Protein AF-A0A2V6PN56-F1 (afdb_monomer_lite)

Radius of gyration: 33.03 Å; chains: 1; bounding box: 38×69×93 Å

Foldseek 3Di:
DDDDDDDDPVVVVVVVVVVVVVPPPPDPDPPPDPDPPPDPDQQADWDDDDPDTDTPVRLVPDAADQQWADDPNFIAGLPVRHTWAWDDADPVFWTWTADPVVRDIDIDGNSNVVRHHYDHDDD

Secondary structure (DSSP, 8-state):
--PPPPPPHHHHHHHHHHHHHHTT-----------------GGG-EEEETTEEEEHHHHTTSPP-TTEEEETTEEEETTT--B-EEEEEETTTEEEEEETTTTEEEEEETTTGGGSPBSS---

pLDDT: mean 75.19, std 17.88, range [39.88, 97.12]

Sequence (123 aa):
MLTFRGDSADEQMSHLEERMRVETRIEPGPITLPRRRGRPPRAAMVFRDGDTLVTTAERAKIPPVATVFRRNDALHHTRCTRRIDFVGMRGGIEFDFYCIECREHVTLTQGALPRIPEGQPTD

Structure (mmCIF, N/CA/C/O backbone):
data_AF-A0A2V6PN56-F1
#
_entry.id   AF-A0A2V6PN56-F1
#
loop_
_atom_site.group_PDB
_atom_site.id
_atom_site.type_symbol
_atom_site.label_atom_id
_atom_site.label_alt_id
_atom_site.label_comp_id
_atom_site.label_asym_id
_atom_site.label_entity_id
_atom_site.label_seq_id
_atom_site.pdbx_PDB_ins_code
_atom_site.Cartn_x
_atom_site.Cartn_y
_atom_site.Cartn_z
_atom_site.occupancy
_atom_site.B_iso_or_equiv
_atom_site.auth_seq_id
_atom_site.auth_comp_id
_atom_site.auth_asym_id
_atom_site.auth_atom_id
_atom_site.pdbx_PDB_model_num
ATOM 1 N N . MET A 1 1 ? 3.734 51.726 -77.695 1.00 43.66 1 MET A N 1
ATOM 2 C CA . MET A 1 1 ? 4.262 52.166 -76.387 1.00 43.66 1 MET A CA 1
ATOM 3 C C . MET A 1 1 ? 3.104 52.795 -75.628 1.00 43.66 1 MET A C 1
ATOM 5 O O . MET A 1 1 ? 2.704 53.893 -75.980 1.00 43.66 1 MET A O 1
ATOM 9 N N . LEU A 1 2 ? 2.488 52.065 -74.695 1.00 42.19 2 LEU A N 1
ATOM 10 C CA . LEU A 1 2 ? 1.437 52.583 -73.813 1.00 42.19 2 LEU A CA 1
ATOM 11 C C . LEU A 1 2 ? 1.747 52.100 -72.395 1.00 42.19 2 LEU A C 1
ATOM 13 O O . LEU A 1 2 ? 1.977 50.914 -72.171 1.00 42.19 2 LEU A O 1
ATOM 17 N N . THR A 1 3 ? 1.873 53.065 -71.494 1.00 39.88 3 THR A N 1
ATOM 18 C CA . THR A 1 3 ? 2.351 52.952 -70.119 1.00 39.88 3 THR A CA 1
ATOM 19 C C . THR A 1 3 ? 1.231 52.494 -69.183 1.00 39.88 3 THR A C 1
ATOM 21 O O . THR A 1 3 ? 0.124 53.025 -69.219 1.00 39.88 3 THR A O 1
ATOM 24 N N . PHE A 1 4 ? 1.533 51.519 -68.322 1.00 40.31 4 PHE A N 1
ATOM 25 C CA . PHE A 1 4 ? 0.699 51.137 -67.182 1.00 40.31 4 PHE A CA 1
ATOM 26 C C . PHE A 1 4 ? 0.752 52.254 -66.127 1.00 40.31 4 PHE A C 1
ATOM 28 O O . PHE A 1 4 ? 1.835 52.626 -65.673 1.00 40.31 4 PHE A O 1
ATOM 35 N N . ARG A 1 5 ? -0.408 52.802 -65.746 1.00 49.97 5 ARG A N 1
ATOM 36 C CA . ARG A 1 5 ? -0.554 53.611 -64.527 1.00 49.97 5 ARG A CA 1
ATOM 37 C C . ARG A 1 5 ? -0.665 52.645 -63.348 1.00 49.97 5 ARG A C 1
ATOM 39 O O . ARG A 1 5 ? -1.508 51.759 -63.378 1.00 49.97 5 ARG A O 1
ATOM 46 N N . GLY A 1 6 ? 0.240 52.782 -62.382 1.00 48.28 6 GLY A N 1
ATOM 47 C CA . GLY A 1 6 ? 0.250 51.989 -61.159 1.00 48.28 6 GLY A CA 1
ATOM 48 C C . GLY A 1 6 ? -0.799 52.489 -60.173 1.00 48.28 6 GLY A C 1
ATOM 49 O O . GLY A 1 6 ? -0.845 53.684 -59.886 1.00 48.28 6 GLY A O 1
ATOM 50 N N . ASP A 1 7 ? -1.606 51.564 -59.662 1.00 49.12 7 ASP A N 1
ATOM 51 C CA . ASP A 1 7 ? -2.478 51.793 -58.515 1.00 49.12 7 ASP A CA 1
ATOM 52 C C . ASP A 1 7 ? -1.619 51.852 -57.243 1.00 49.12 7 ASP A C 1
ATOM 54 O O . ASP A 1 7 ? -0.838 50.940 -56.952 1.00 49.12 7 ASP A O 1
ATOM 58 N N . SER A 1 8 ? -1.715 52.974 -56.528 1.00 56.78 8 SER A N 1
ATOM 59 C CA . SER A 1 8 ? -0.931 53.275 -55.328 1.00 56.78 8 SER A CA 1
ATOM 60 C C . SER A 1 8 ? -1.348 52.384 -54.154 1.00 56.78 8 SER A C 1
ATOM 62 O O . SER A 1 8 ? -2.535 52.187 -53.893 1.00 56.78 8 SER A O 1
ATOM 64 N N . ALA A 1 9 ? -0.360 51.898 -53.400 1.00 54.38 9 ALA A N 1
ATOM 65 C CA . ALA A 1 9 ? -0.537 51.109 -52.180 1.00 54.38 9 ALA A CA 1
ATOM 66 C C . ALA A 1 9 ? -1.382 51.819 -51.099 1.00 54.38 9 ALA A C 1
ATOM 68 O O . ALA A 1 9 ? -1.954 51.154 -50.235 1.00 54.38 9 ALA A O 1
ATOM 69 N N . ASP A 1 10 ? -1.505 53.147 -51.173 1.00 54.38 10 ASP A N 1
ATOM 70 C CA . ASP A 1 10 ? -2.280 53.952 -50.223 1.00 54.38 10 ASP A CA 1
ATOM 71 C C . ASP A 1 10 ? -3.788 53.666 -50.294 1.00 54.38 10 ASP A C 1
ATOM 73 O O . ASP A 1 10 ? -4.481 53.663 -49.274 1.00 54.38 10 ASP A O 1
ATOM 77 N N . GLU A 1 11 ? -4.306 53.353 -51.484 1.00 54.50 11 GLU A N 1
ATOM 78 C CA . GLU A 1 11 ? -5.740 53.116 -51.683 1.00 54.50 11 GLU A CA 1
ATOM 79 C C . GLU A 1 11 ? -6.167 51.766 -51.082 1.00 54.50 11 GLU A C 1
ATOM 81 O O . GLU A 1 11 ? -7.234 51.649 -50.476 1.00 54.50 11 GLU A O 1
ATOM 86 N N . GLN A 1 12 ? -5.275 50.769 -51.128 1.00 56.53 12 GLN A N 1
ATOM 87 C CA . GLN A 1 12 ? -5.509 49.439 -50.553 1.00 56.53 12 GLN A CA 1
ATOM 88 C C . GLN A 1 12 ? -5.496 49.446 -49.016 1.00 56.53 12 GLN A C 1
ATOM 90 O O . GLN A 1 12 ? -6.240 48.685 -48.393 1.00 56.53 12 GLN A O 1
ATOM 95 N N . MET A 1 13 ? -4.698 50.320 -48.395 1.00 54.62 13 MET A N 1
ATOM 96 C CA . MET A 1 13 ? -4.610 50.428 -46.933 1.00 54.62 13 MET A CA 1
ATOM 97 C C . MET A 1 13 ? -5.870 51.053 -46.321 1.00 54.62 13 MET A C 1
ATOM 99 O O . MET A 1 13 ? -6.357 50.562 -45.302 1.00 54.62 13 MET A O 1
ATOM 103 N N . SER A 1 14 ? -6.459 52.055 -46.982 1.00 59.25 14 SER A N 1
ATOM 104 C CA . SER A 1 14 ? -7.690 52.707 -46.505 1.00 59.25 14 SER A CA 1
ATOM 105 C C . SER A 1 14 ? -8.890 51.746 -46.452 1.00 59.25 14 SER A C 1
ATOM 107 O O . SER A 1 14 ? -9.618 51.691 -45.459 1.00 59.25 14 SER A O 1
ATOM 109 N N . HIS A 1 15 ? -9.032 50.892 -47.471 1.00 57.25 15 HIS A N 1
ATOM 110 C CA . HIS A 1 15 ? -10.088 49.882 -47.540 1.00 57.25 15 HIS A CA 1
ATOM 111 C C . HIS A 1 15 ? -9.914 48.757 -46.504 1.00 57.25 15 HIS A C 1
ATOM 113 O O . HIS A 1 15 ? -10.899 48.149 -46.076 1.00 57.25 15 HIS A O 1
ATOM 119 N N . LEU A 1 16 ? -8.676 48.461 -46.090 1.00 57.03 16 LEU A N 1
ATOM 120 C CA . LEU A 1 16 ? -8.387 47.478 -45.043 1.00 57.03 16 LEU A CA 1
ATOM 121 C C . LEU A 1 16 ? -8.720 48.033 -43.648 1.00 57.03 16 LEU A C 1
ATOM 123 O O . LEU A 1 16 ? -9.339 47.338 -42.839 1.00 57.03 16 LEU A O 1
ATOM 127 N N . GLU A 1 17 ? -8.365 49.292 -43.381 1.00 57.94 17 GLU A N 1
ATOM 128 C CA . GLU A 1 17 ? -8.671 49.956 -42.109 1.00 57.94 17 GLU A CA 1
ATOM 129 C C . GLU A 1 17 ? -10.180 50.131 -41.893 1.00 57.94 17 GLU A C 1
ATOM 131 O O . GLU A 1 17 ? -10.672 49.955 -40.773 1.00 57.94 17 GLU A O 1
ATOM 136 N N . GLU A 1 18 ? -10.937 50.409 -42.957 1.00 56.16 18 GLU A N 1
ATOM 137 C CA . GLU A 1 18 ? -12.394 50.527 -42.878 1.00 56.16 18 GLU A CA 1
ATOM 138 C C . GLU A 1 18 ? -13.071 49.177 -42.582 1.00 56.16 18 GLU A C 1
ATOM 140 O O . GLU A 1 18 ? -13.979 49.111 -41.749 1.00 56.16 18 GLU A O 1
ATOM 145 N N . ARG A 1 19 ? -12.561 48.068 -43.140 1.00 55.84 19 ARG A N 1
ATOM 146 C CA . ARG A 1 19 ? -13.034 46.710 -42.800 1.00 55.84 19 ARG A CA 1
ATOM 147 C C . ARG A 1 19 ? -12.752 46.344 -41.342 1.00 55.84 19 ARG A C 1
ATOM 149 O O . ARG A 1 19 ? -13.621 45.771 -40.689 1.00 55.84 19 ARG A O 1
ATOM 156 N N . MET A 1 20 ? -11.596 46.731 -40.801 1.00 53.16 20 MET A N 1
ATOM 157 C CA . MET A 1 20 ? -11.253 46.467 -39.396 1.00 53.16 20 MET A CA 1
ATOM 158 C C . MET A 1 20 ? -12.107 47.259 -38.393 1.00 53.16 20 MET A C 1
ATOM 160 O O . MET A 1 20 ? -12.336 46.788 -37.277 1.00 53.16 20 MET A O 1
ATOM 164 N N . ARG A 1 21 ? -12.605 48.450 -38.755 1.00 55.22 21 ARG A N 1
ATOM 165 C CA . ARG A 1 21 ? -13.461 49.249 -37.854 1.00 55.22 21 ARG A CA 1
ATOM 166 C C . ARG A 1 21 ? -14.903 48.745 -37.776 1.00 55.22 21 ARG A C 1
ATOM 168 O O . ARG A 1 21 ? -15.543 48.944 -36.745 1.00 55.22 21 ARG A O 1
ATOM 175 N N . VAL A 1 22 ? -15.415 48.087 -38.816 1.00 52.75 22 VAL A N 1
ATOM 176 C CA . VAL A 1 22 ? -16.807 47.598 -38.850 1.00 52.75 22 VAL A CA 1
ATOM 177 C C . VAL A 1 22 ? -17.000 46.320 -38.018 1.00 52.75 22 VAL A C 1
ATOM 179 O O . VAL A 1 22 ? -18.072 46.123 -37.450 1.00 52.75 22 VAL A O 1
ATOM 182 N N . GLU A 1 23 ? -15.967 45.491 -37.842 1.00 50.22 23 GLU A N 1
ATOM 183 C CA . GLU A 1 23 ? -16.075 44.195 -37.142 1.00 50.22 23 GLU A CA 1
ATOM 184 C C . GLU A 1 23 ? -16.046 44.266 -35.600 1.00 50.22 23 GLU A C 1
ATOM 186 O O . GLU A 1 23 ? -16.195 43.240 -34.938 1.00 50.22 23 GLU A O 1
ATOM 191 N N . THR A 1 24 ? -15.895 45.446 -34.986 1.00 52.09 24 THR A N 1
ATOM 192 C CA . THR A 1 24 ? -15.684 45.555 -33.522 1.00 52.09 24 THR A CA 1
ATOM 193 C C . THR A 1 24 ? -16.875 46.047 -32.702 1.00 52.09 24 THR A C 1
ATOM 195 O O . THR A 1 24 ? -16.750 46.227 -31.491 1.00 52.09 24 THR A O 1
ATOM 198 N N . ARG A 1 25 ? -18.072 46.178 -33.282 1.00 52.09 25 ARG A N 1
ATOM 199 C CA . ARG A 1 25 ? -19.299 46.394 -32.491 1.00 52.09 25 ARG A CA 1
ATOM 200 C C . ARG A 1 25 ? -20.016 45.079 -32.198 1.00 52.09 25 ARG A C 1
ATOM 202 O O . ARG A 1 25 ? -21.124 44.843 -32.665 1.00 52.09 25 ARG A O 1
ATOM 209 N N . ILE A 1 26 ? -19.380 44.227 -31.398 1.00 56.94 26 ILE A N 1
ATOM 210 C CA . ILE A 1 26 ? -20.094 43.160 -30.691 1.00 56.94 26 ILE A CA 1
ATOM 211 C C . ILE A 1 26 ? -20.681 43.803 -29.432 1.00 56.94 26 ILE A C 1
ATOM 213 O O . ILE A 1 26 ? -19.985 43.991 -28.436 1.00 56.94 26 ILE A O 1
ATOM 217 N N . GLU A 1 27 ? -21.955 44.186 -29.493 1.00 57.44 27 GLU A N 1
ATOM 218 C CA . GLU A 1 27 ? -22.736 44.530 -28.300 1.00 57.44 27 GLU A CA 1
ATOM 219 C C . GLU A 1 27 ? -22.670 43.336 -27.324 1.00 57.44 27 GLU A C 1
ATOM 221 O O . GLU A 1 27 ? -22.985 42.209 -27.730 1.00 57.44 27 GLU A O 1
ATOM 226 N N . PRO A 1 28 ? -22.248 43.515 -26.057 1.00 50.97 28 PRO A N 1
ATOM 227 C CA . PRO A 1 28 ? -22.229 42.425 -25.097 1.00 50.97 28 PRO A CA 1
ATOM 228 C C . PRO A 1 28 ? -23.674 42.055 -24.755 1.00 50.97 28 PRO A C 1
ATOM 230 O O . PRO A 1 28 ? -24.298 42.638 -23.869 1.00 50.97 28 PRO A O 1
ATOM 233 N N . GLY A 1 29 ? -24.219 41.063 -25.461 1.00 56.03 29 GLY A N 1
ATOM 234 C CA . GLY A 1 29 ? -25.436 40.386 -25.031 1.00 56.03 29 GLY A CA 1
ATOM 235 C C . GLY A 1 29 ? -25.263 39.888 -23.589 1.00 56.03 29 GLY A C 1
ATOM 236 O O . GLY A 1 29 ? -24.138 39.579 -23.181 1.00 56.03 29 GLY A O 1
ATOM 237 N N . PRO A 1 30 ? -26.338 39.824 -22.783 1.00 54.22 30 PRO A N 1
ATOM 238 C CA . PRO A 1 30 ? -26.226 39.428 -21.389 1.00 54.22 30 PRO A CA 1
ATOM 239 C C . PRO A 1 30 ? -25.566 38.053 -21.308 1.00 54.22 30 PRO A C 1
ATOM 241 O O . PRO A 1 30 ? -26.113 37.049 -21.769 1.00 54.22 30 PRO A O 1
ATOM 244 N N . ILE A 1 31 ? -24.370 38.020 -20.720 1.00 53.09 31 ILE A N 1
ATOM 245 C CA . ILE A 1 31 ? -23.660 36.786 -20.410 1.00 53.09 31 ILE A CA 1
ATOM 246 C C . ILE A 1 31 ? -24.547 36.033 -19.422 1.00 53.09 31 ILE A C 1
ATOM 248 O O . ILE A 1 31 ? -24.573 36.327 -18.225 1.00 53.09 31 ILE A O 1
ATOM 252 N N . THR A 1 32 ? -25.296 35.049 -19.912 1.00 53.12 32 THR A N 1
ATOM 253 C CA . THR A 1 32 ? -25.911 34.048 -19.048 1.00 53.12 32 THR A CA 1
ATOM 254 C C . THR A 1 32 ? -24.787 33.153 -18.549 1.00 53.12 32 THR A C 1
ATOM 256 O O . THR A 1 32 ? -24.454 32.128 -19.135 1.00 53.12 32 THR A O 1
ATOM 259 N N . LEU A 1 33 ? -24.146 33.574 -17.455 1.00 57.44 33 LEU A N 1
ATOM 260 C CA . LEU A 1 33 ? -23.257 32.698 -16.703 1.00 57.44 33 LEU A CA 1
ATOM 261 C C . LEU A 1 33 ? -24.065 31.435 -16.372 1.00 57.44 33 LEU A C 1
ATOM 263 O O . LEU A 1 33 ? -25.145 31.567 -15.781 1.00 57.44 33 LEU A O 1
ATOM 267 N N . PRO A 1 34 ? -23.598 30.218 -16.720 1.00 54.62 34 PRO A N 1
ATOM 268 C CA . PRO A 1 34 ? -24.250 29.022 -16.221 1.00 54.62 34 PRO A CA 1
ATOM 269 C C . PRO A 1 34 ? -24.296 29.160 -14.702 1.00 54.62 34 PRO A C 1
ATOM 271 O O . PRO A 1 34 ? -23.266 29.421 -14.071 1.00 54.62 34 PRO A O 1
ATOM 274 N N . ARG A 1 35 ? -25.503 29.063 -14.122 1.00 57.38 35 ARG A N 1
ATOM 275 C CA . ARG A 1 35 ? -25.707 29.058 -12.668 1.00 57.38 35 ARG A CA 1
ATOM 276 C C . ARG A 1 35 ? -24.613 28.181 -12.080 1.00 57.38 35 ARG A C 1
ATOM 278 O O . ARG A 1 35 ? -24.540 27.006 -12.445 1.00 57.38 35 ARG A O 1
ATOM 285 N N . ARG A 1 36 ? -23.741 28.770 -11.246 1.00 57.94 36 ARG A N 1
ATOM 286 C CA . ARG A 1 36 ? -22.657 28.049 -10.571 1.00 57.94 36 ARG A CA 1
ATOM 287 C C . ARG A 1 36 ? -23.265 26.756 -10.054 1.00 57.94 36 ARG A C 1
ATOM 289 O O . ARG A 1 36 ? -24.132 26.813 -9.183 1.00 57.94 36 ARG A O 1
ATOM 296 N N . ARG A 1 37 ? -22.874 25.613 -10.631 1.00 59.62 37 ARG A N 1
ATOM 297 C CA . ARG A 1 37 ? -23.205 24.314 -10.050 1.00 59.62 37 ARG A CA 1
ATOM 298 C C . ARG A 1 37 ? -22.664 24.413 -8.636 1.00 59.62 37 ARG A C 1
ATOM 300 O O . ARG A 1 37 ? -21.454 24.558 -8.458 1.00 59.62 37 ARG A O 1
ATOM 307 N N . GLY A 1 38 ? -23.569 24.506 -7.662 1.00 61.44 38 GLY A N 1
ATOM 308 C CA . GLY A 1 38 ? -23.192 24.572 -6.261 1.00 61.44 38 GLY A CA 1
ATOM 309 C C . GLY A 1 38 ? -22.190 23.458 -6.003 1.00 61.44 38 GLY A C 1
ATOM 310 O O . GLY A 1 38 ? -22.287 22.392 -6.616 1.00 61.44 38 GLY A O 1
ATOM 311 N N . ARG A 1 39 ? -21.191 23.727 -5.159 1.00 60.34 39 ARG A N 1
ATOM 312 C CA .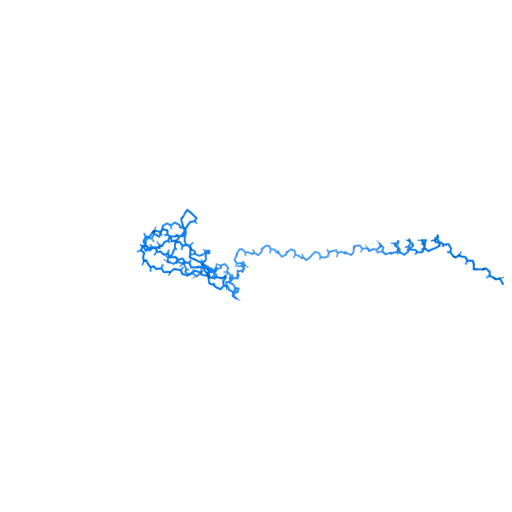 ARG A 1 39 ? -20.235 22.705 -4.735 1.00 60.34 39 ARG A CA 1
ATOM 313 C C . ARG A 1 39 ? -21.043 21.450 -4.387 1.00 60.34 39 ARG A C 1
ATOM 315 O O . ARG A 1 39 ? -21.904 21.555 -3.509 1.00 60.34 39 ARG A O 1
ATOM 322 N N . PRO A 1 40 ? -20.840 20.316 -5.081 1.00 57.88 40 PRO A N 1
ATOM 323 C CA . PRO A 1 40 ? -21.599 19.122 -4.766 1.00 57.88 40 PRO A CA 1
ATOM 324 C C . PRO A 1 40 ? -21.394 18.809 -3.279 1.00 57.88 40 PRO A C 1
ATOM 326 O O . PRO A 1 40 ? -20.288 19.025 -2.760 1.00 57.88 40 PRO A O 1
ATOM 329 N N . PRO A 1 41 ? -22.438 18.357 -2.561 1.00 61.28 41 PRO A N 1
ATOM 330 C CA . PRO A 1 41 ? -22.262 17.906 -1.188 1.00 61.28 41 PRO A CA 1
ATOM 331 C C . PRO A 1 41 ? -21.136 16.864 -1.163 1.00 61.28 41 PRO A C 1
ATOM 333 O O . PRO A 1 41 ? -20.985 16.102 -2.116 1.00 61.28 41 PRO A O 1
ATOM 336 N N . ARG A 1 42 ? -20.327 16.812 -0.094 1.00 56.59 42 ARG A N 1
ATOM 337 C CA . ARG A 1 42 ? -19.177 15.880 0.023 1.00 56.59 42 ARG A CA 1
ATOM 338 C C . ARG A 1 42 ? -19.526 14.414 -0.316 1.00 56.59 42 ARG A C 1
ATOM 340 O O . ARG A 1 42 ? -18.653 13.666 -0.746 1.00 56.59 42 ARG A O 1
ATOM 347 N N . ALA A 1 43 ? -20.792 14.030 -0.151 1.00 55.94 43 ALA A N 1
ATOM 348 C CA . ALA A 1 43 ? -21.342 12.715 -0.478 1.00 55.94 43 ALA A CA 1
ATOM 349 C C . ALA A 1 43 ? -21.480 12.416 -1.988 1.00 55.94 43 ALA A C 1
ATOM 351 O O . ALA A 1 43 ? -21.634 11.260 -2.358 1.00 55.94 43 ALA A O 1
ATOM 352 N N . ALA A 1 44 ? -21.420 13.426 -2.859 1.00 59.97 44 ALA A N 1
ATOM 353 C CA . ALA A 1 44 ? -21.562 13.283 -4.310 1.00 59.97 44 ALA A CA 1
ATOM 354 C C . ALA A 1 44 ? -20.213 13.298 -5.057 1.00 59.97 44 ALA A C 1
ATOM 356 O O . ALA A 1 44 ? -20.190 13.408 -6.282 1.00 59.97 44 ALA A O 1
ATOM 357 N N . MET A 1 45 ? -19.080 13.216 -4.346 1.00 68.81 45 MET A N 1
ATOM 358 C CA . MET A 1 45 ? -17.790 13.024 -5.010 1.00 68.81 45 MET A CA 1
ATOM 359 C C . MET A 1 45 ? -17.712 11.597 -5.552 1.00 68.81 45 MET A C 1
ATOM 361 O O . MET A 1 45 ? -17.788 10.630 -4.794 1.00 68.81 45 MET A O 1
ATOM 365 N N . VAL A 1 46 ? -17.577 11.497 -6.872 1.00 75.50 46 VAL A N 1
ATOM 366 C CA . VAL A 1 46 ? -17.399 10.246 -7.611 1.00 75.50 46 VAL A CA 1
ATOM 367 C C . VAL A 1 46 ? -15.917 10.069 -7.925 1.00 75.50 46 VAL A C 1
ATOM 369 O O . VAL A 1 46 ? -15.275 10.982 -8.444 1.00 75.50 46 VAL A O 1
ATOM 372 N N . PHE A 1 47 ? -15.381 8.900 -7.601 1.00 72.69 47 PHE A N 1
ATOM 373 C CA . PHE A 1 47 ? -14.014 8.479 -7.885 1.00 72.69 47 PHE A CA 1
ATOM 374 C C . PHE A 1 47 ? -14.038 7.407 -8.966 1.00 72.69 47 PHE A C 1
ATOM 376 O O . PHE A 1 47 ? -14.997 6.645 -9.071 1.00 72.69 47 PHE A O 1
ATOM 383 N N . ARG A 1 48 ? -12.965 7.331 -9.751 1.00 75.00 48 ARG A N 1
ATOM 384 C CA . ARG A 1 48 ? -12.713 6.168 -10.601 1.00 75.00 48 ARG A CA 1
ATOM 385 C C . ARG A 1 48 ? -12.014 5.094 -9.780 1.00 75.00 48 ARG A C 1
ATOM 387 O O . ARG A 1 48 ? -10.987 5.379 -9.165 1.00 75.00 48 ARG A O 1
ATOM 394 N N . ASP A 1 49 ? -12.567 3.890 -9.796 1.00 67.75 49 ASP A N 1
ATOM 395 C CA . ASP A 1 49 ? -11.914 2.671 -9.326 1.00 67.75 49 ASP A CA 1
ATOM 396 C C . ASP A 1 49 ? -11.886 1.683 -10.498 1.00 67.75 49 ASP A C 1
ATOM 398 O O . ASP A 1 49 ? -12.903 1.083 -10.855 1.00 67.75 49 ASP A O 1
ATOM 402 N N . GLY A 1 50 ? -10.748 1.633 -11.197 1.00 72.62 50 GLY A N 1
ATOM 403 C CA . GLY A 1 50 ? -10.662 1.006 -12.518 1.00 72.62 50 GLY A CA 1
ATOM 404 C C . GLY A 1 50 ? -11.643 1.644 -13.510 1.00 72.62 50 GLY A C 1
ATOM 405 O O . GLY A 1 50 ? -11.630 2.863 -13.704 1.00 72.62 50 GLY A O 1
ATOM 406 N N . ASP A 1 51 ? -12.519 0.819 -14.089 1.00 71.94 51 ASP A N 1
ATOM 407 C CA . ASP A 1 51 ? -13.525 1.233 -15.078 1.00 71.94 51 ASP A CA 1
ATOM 408 C C . ASP A 1 51 ? -14.848 1.714 -14.457 1.00 71.94 51 ASP A C 1
ATOM 410 O O . ASP A 1 51 ? -15.746 2.169 -15.167 1.00 71.94 51 ASP A O 1
ATOM 414 N N . THR A 1 52 ? -14.991 1.637 -13.130 1.00 74.62 52 THR A N 1
ATOM 415 C CA . THR A 1 52 ? -16.247 1.964 -12.442 1.00 74.62 52 THR A CA 1
ATOM 416 C C . THR A 1 52 ? -16.170 3.328 -11.759 1.00 74.62 52 THR A C 1
ATOM 418 O O . THR A 1 52 ? -15.156 3.697 -11.163 1.00 74.62 52 THR A O 1
ATOM 421 N N . LEU A 1 53 ? -17.265 4.090 -11.826 1.00 77.62 53 LEU A N 1
ATOM 422 C CA . LEU A 1 53 ? -17.452 5.294 -11.020 1.00 77.62 53 LEU A CA 1
ATOM 423 C C . LEU A 1 53 ? -18.106 4.913 -9.693 1.00 77.62 53 LEU A C 1
ATOM 425 O O . LEU A 1 53 ? -19.223 4.407 -9.681 1.00 77.62 53 LEU A O 1
ATOM 429 N N . VAL A 1 54 ? -17.419 5.185 -8.588 1.00 78.81 54 VAL A N 1
ATOM 430 C CA . VAL A 1 54 ? -17.886 4.900 -7.226 1.00 78.81 54 VAL A CA 1
ATOM 431 C C . VAL A 1 54 ? -17.974 6.178 -6.408 1.00 78.81 54 VAL A C 1
ATOM 433 O O . VAL A 1 54 ? -17.106 7.050 -6.471 1.00 78.81 54 VAL A O 1
ATOM 436 N N . THR A 1 55 ? -19.022 6.308 -5.610 1.00 83.19 55 THR A N 1
ATOM 437 C CA . THR A 1 55 ? -19.187 7.422 -4.672 1.00 83.19 55 THR A CA 1
ATOM 438 C C . THR A 1 55 ? -18.240 7.293 -3.475 1.00 83.19 55 THR A C 1
ATOM 440 O O . THR A 1 55 ? -17.760 6.206 -3.142 1.00 83.19 55 THR A O 1
ATOM 443 N N . THR A 1 56 ? -18.006 8.397 -2.757 1.00 74.94 56 THR A N 1
ATOM 444 C CA . THR A 1 56 ? -17.319 8.393 -1.449 1.00 74.94 56 THR A CA 1
ATOM 445 C C . THR A 1 56 ? -17.910 7.351 -0.492 1.00 74.94 56 THR A C 1
ATOM 447 O O . THR A 1 56 ? -17.165 6.662 0.202 1.00 74.94 56 THR A O 1
ATOM 450 N N . ALA A 1 57 ? -19.241 7.238 -0.454 1.00 78.75 57 ALA A N 1
ATOM 451 C CA . ALA A 1 57 ? -19.950 6.326 0.438 1.00 78.75 57 ALA A CA 1
ATOM 452 C C . ALA A 1 57 ? -19.759 4.853 0.050 1.00 78.75 57 ALA A C 1
ATOM 454 O O . ALA A 1 57 ? -19.611 4.006 0.925 1.00 78.75 57 ALA A O 1
ATOM 455 N N . GLU A 1 58 ? -19.738 4.536 -1.244 1.00 80.38 58 GLU A N 1
ATOM 456 C CA . GLU A 1 58 ? -19.463 3.177 -1.730 1.00 80.38 58 GLU A CA 1
ATOM 457 C C . GLU A 1 58 ? -18.010 2.786 -1.494 1.00 80.38 58 GLU A C 1
ATOM 459 O O . GLU A 1 58 ? -17.739 1.688 -1.014 1.00 80.38 58 GLU A O 1
ATOM 464 N N . ARG A 1 59 ? -17.077 3.714 -1.724 1.00 74.06 59 ARG A N 1
ATOM 465 C CA . ARG A 1 59 ? -15.651 3.491 -1.473 1.00 74.06 59 ARG A CA 1
ATOM 466 C C . ARG A 1 59 ? -15.356 3.191 -0.002 1.00 74.06 59 ARG A C 1
ATOM 468 O O . ARG A 1 59 ? -14.489 2.374 0.284 1.00 74.06 59 ARG A O 1
ATOM 475 N N . ALA A 1 60 ? -16.094 3.811 0.920 1.00 74.25 60 ALA A N 1
ATOM 476 C CA . ALA A 1 60 ? -15.977 3.555 2.355 1.00 74.25 60 ALA A CA 1
ATOM 477 C C . ALA A 1 60 ? -16.473 2.158 2.779 1.00 74.25 60 ALA A C 1
ATOM 479 O O . ALA A 1 60 ? -16.104 1.690 3.852 1.00 74.25 60 ALA A O 1
ATOM 480 N N . LYS A 1 61 ? -17.290 1.482 1.957 1.00 82.12 61 LYS A N 1
ATOM 481 C CA . LYS A 1 61 ? -17.738 0.100 2.214 1.00 82.12 61 LYS A CA 1
ATOM 482 C C . LYS A 1 61 ? -16.696 -0.942 1.810 1.00 82.12 61 LYS A C 1
ATOM 484 O O . LYS A 1 61 ? -16.830 -2.101 2.188 1.00 82.12 61 LYS A O 1
ATOM 489 N N . ILE A 1 62 ? -15.688 -0.556 1.024 1.00 77.75 62 ILE A N 1
ATOM 490 C CA . ILE A 1 62 ? -14.637 -1.470 0.583 1.00 77.75 62 ILE A CA 1
ATOM 491 C C . ILE A 1 62 ? -13.698 -1.730 1.770 1.00 77.75 62 ILE A C 1
ATOM 493 O O . ILE A 1 62 ? -13.157 -0.767 2.320 1.00 77.75 62 ILE A O 1
ATOM 497 N N . PRO A 1 63 ? -13.458 -2.998 2.151 1.00 77.38 63 PRO A N 1
ATOM 498 C CA . PRO A 1 63 ? -12.568 -3.320 3.259 1.00 77.38 63 PRO A CA 1
ATOM 499 C C . PRO A 1 63 ? -11.150 -2.743 3.080 1.00 77.38 63 PRO A C 1
ATOM 501 O O . PRO A 1 63 ? -10.665 -2.616 1.941 1.00 77.38 63 PRO A O 1
ATOM 504 N N . PRO A 1 64 ? -10.466 -2.407 4.192 1.00 81.25 64 PRO A N 1
ATOM 505 C CA . PRO A 1 64 ? -9.065 -2.006 4.158 1.00 81.25 64 PRO A CA 1
ATOM 506 C C . PRO A 1 64 ? -8.181 -3.155 3.663 1.00 81.25 64 PRO A C 1
ATOM 508 O O . PRO A 1 64 ? -8.539 -4.333 3.745 1.00 81.25 64 PRO A O 1
ATOM 511 N N . VAL A 1 65 ? -6.997 -2.814 3.154 1.00 82.19 65 VAL A N 1
ATOM 512 C CA . VAL A 1 65 ? -6.012 -3.821 2.743 1.00 82.19 65 VAL A CA 1
ATOM 513 C C . VAL A 1 65 ? -5.364 -4.414 3.994 1.00 82.19 65 VAL A C 1
ATOM 515 O O . VAL A 1 65 ? -4.535 -3.771 4.624 1.00 82.19 65 VAL A O 1
ATOM 518 N N . ALA A 1 66 ? -5.744 -5.638 4.358 1.00 83.19 66 ALA A N 1
ATOM 519 C CA . ALA A 1 66 ? -5.308 -6.280 5.602 1.00 83.19 66 ALA A CA 1
ATOM 520 C C . ALA A 1 66 ? -3.900 -6.906 5.547 1.00 83.19 66 ALA A C 1
ATOM 522 O O . ALA A 1 66 ? -3.400 -7.380 6.562 1.00 83.19 66 ALA A O 1
ATOM 523 N N . THR A 1 67 ? -3.250 -6.944 4.382 1.00 91.44 67 THR A N 1
ATOM 524 C CA . THR A 1 67 ? -1.917 -7.555 4.214 1.00 91.44 67 THR A CA 1
ATOM 525 C C . THR A 1 67 ? -0.771 -6.579 4.473 1.00 91.44 67 THR A C 1
ATOM 527 O O . THR A 1 67 ? 0.347 -6.998 4.771 1.00 91.44 67 THR A O 1
ATOM 530 N N . VAL A 1 68 ? -1.020 -5.269 4.379 1.00 94.88 68 VAL A N 1
ATOM 531 C CA . VAL A 1 68 ? 0.011 -4.236 4.536 1.00 94.88 68 VAL A CA 1
ATOM 532 C C . VAL A 1 68 ? -0.512 -3.013 5.270 1.00 94.88 68 VAL A C 1
ATOM 534 O O . VAL A 1 68 ? -1.696 -2.702 5.214 1.00 94.88 68 VAL A O 1
ATOM 537 N N . PHE A 1 69 ? 0.391 -2.277 5.908 1.00 95.12 69 PHE A N 1
ATOM 538 C CA . PHE A 1 69 ? 0.114 -0.977 6.513 1.00 95.12 69 PHE A CA 1
ATOM 539 C C . PHE A 1 69 ? 1.235 0.016 6.202 1.00 95.12 69 PHE A C 1
ATOM 541 O O . PHE A 1 69 ? 2.354 -0.374 5.860 1.00 95.12 69 PHE A O 1
ATOM 548 N N . ARG A 1 70 ? 0.947 1.313 6.319 1.00 93.88 70 ARG A N 1
ATOM 549 C CA . ARG A 1 70 ? 1.907 2.394 6.079 1.00 93.88 70 ARG A CA 1
ATOM 550 C C . ARG A 1 70 ? 2.432 2.959 7.396 1.00 93.88 70 ARG A C 1
ATOM 552 O O . ARG A 1 70 ? 1.663 3.317 8.287 1.00 93.88 70 ARG A O 1
ATOM 559 N N . AR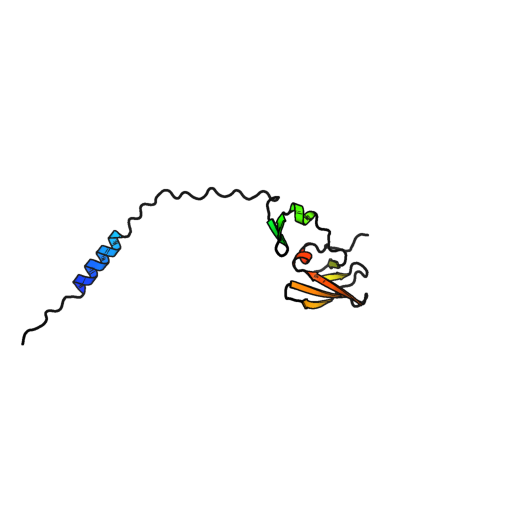G A 1 71 ? 3.756 3.080 7.503 1.00 93.25 71 ARG A N 1
ATOM 560 C CA . ARG A 1 71 ? 4.461 3.727 8.621 1.00 93.25 71 ARG A CA 1
ATOM 561 C C . ARG A 1 71 ? 5.720 4.403 8.082 1.00 93.25 71 ARG A C 1
ATOM 563 O O . ARG A 1 71 ? 6.474 3.763 7.358 1.00 93.25 71 ARG A O 1
ATOM 570 N N . ASN A 1 72 ? 5.963 5.662 8.452 1.00 91.12 72 ASN A N 1
ATOM 571 C CA . ASN A 1 72 ? 7.154 6.427 8.046 1.00 91.12 72 ASN A CA 1
ATOM 572 C C . ASN A 1 72 ? 7.410 6.383 6.522 1.00 91.12 72 ASN A C 1
ATOM 574 O O . ASN A 1 72 ? 8.509 6.043 6.093 1.00 91.12 72 ASN A O 1
ATOM 578 N N . ASP A 1 73 ? 6.369 6.620 5.717 1.00 88.56 73 ASP A N 1
ATOM 579 C CA . ASP A 1 73 ? 6.406 6.579 4.242 1.00 88.56 73 ASP A CA 1
ATOM 580 C C . ASP A 1 73 ? 6.810 5.236 3.605 1.00 88.56 73 ASP A C 1
ATOM 582 O O . ASP A 1 73 ? 7.009 5.149 2.395 1.00 88.56 73 ASP A O 1
ATOM 586 N N . ALA A 1 74 ? 6.862 4.159 4.390 1.00 92.31 74 ALA A N 1
ATOM 587 C CA . ALA A 1 74 ? 7.143 2.814 3.909 1.00 92.31 74 ALA A CA 1
ATOM 588 C C . ALA A 1 74 ? 5.979 1.857 4.188 1.00 92.31 74 ALA A C 1
ATOM 590 O O . ALA A 1 74 ? 5.260 1.971 5.191 1.00 92.31 74 ALA A O 1
ATOM 591 N N . LEU A 1 75 ? 5.815 0.873 3.304 1.00 94.94 75 LEU A N 1
ATOM 592 C CA . LEU A 1 75 ? 4.897 -0.234 3.532 1.00 94.94 75 LEU A CA 1
ATOM 593 C C . LEU A 1 75 ? 5.534 -1.269 4.451 1.00 94.94 75 LEU A C 1
ATOM 595 O O . LEU A 1 75 ? 6.728 -1.562 4.370 1.00 94.94 75 LEU A O 1
ATOM 599 N N . HIS A 1 76 ? 4.710 -1.815 5.327 1.00 96.06 76 HIS A N 1
ATOM 600 C CA . HIS A 1 76 ? 5.073 -2.845 6.278 1.00 96.06 76 HIS A CA 1
ATOM 601 C C . HIS A 1 76 ? 4.076 -3.989 6.169 1.00 96.06 76 HIS A C 1
ATOM 603 O O . HIS A 1 76 ? 2.889 -3.775 5.923 1.00 96.06 76 HIS A O 1
ATOM 609 N N . HIS A 1 77 ? 4.564 -5.206 6.353 1.00 95.50 77 HIS A N 1
ATOM 610 C CA . HIS A 1 77 ? 3.736 -6.398 6.312 1.00 95.50 77 HIS A CA 1
ATOM 611 C C . HIS A 1 77 ? 2.949 -6.539 7.615 1.00 95.50 77 HIS A C 1
ATOM 613 O O . HIS A 1 77 ? 3.539 -6.424 8.690 1.00 95.50 77 HIS A O 1
ATOM 619 N N . THR A 1 78 ? 1.647 -6.815 7.557 1.00 93.81 78 THR A N 1
ATOM 620 C CA . THR A 1 78 ? 0.827 -6.902 8.780 1.00 93.81 78 THR A CA 1
ATOM 621 C C . THR A 1 78 ? 1.231 -8.063 9.681 1.00 93.81 78 THR A C 1
ATOM 623 O O . THR A 1 78 ? 1.257 -7.890 10.894 1.00 93.81 78 THR A O 1
ATOM 626 N N . ARG A 1 79 ? 1.649 -9.203 9.113 1.00 92.69 79 ARG A N 1
ATOM 627 C CA . ARG A 1 79 ? 2.029 -10.393 9.895 1.00 92.69 79 ARG A CA 1
ATOM 628 C C . ARG A 1 79 ? 3.329 -10.228 10.684 1.00 92.69 79 ARG A C 1
ATOM 630 O O . ARG A 1 79 ? 3.388 -10.603 11.846 1.00 92.69 79 ARG A O 1
ATOM 637 N N . CYS A 1 80 ? 4.400 -9.747 10.049 1.00 94.56 80 CYS A N 1
ATOM 638 C CA . CYS A 1 80 ? 5.717 -9.647 10.698 1.00 94.56 80 CYS A CA 1
ATOM 639 C C . CYS A 1 80 ? 6.067 -8.226 11.141 1.00 94.56 80 CYS A C 1
ATOM 641 O O . CYS A 1 80 ? 7.088 -8.027 11.795 1.00 94.56 80 CYS A O 1
ATOM 643 N N . THR A 1 81 ? 5.245 -7.233 10.793 1.00 94.06 81 THR A N 1
ATOM 644 C CA . THR A 1 81 ? 5.430 -5.799 11.079 1.00 94.06 81 THR A CA 1
ATOM 645 C C . THR A 1 81 ? 6.705 -5.181 10.500 1.00 94.06 81 THR A C 1
ATOM 647 O O . THR A 1 81 ? 7.055 -4.044 10.819 1.00 94.06 81 THR A O 1
ATOM 650 N N . ARG A 1 82 ? 7.402 -5.910 9.624 1.00 95.25 82 ARG A N 1
ATOM 651 C CA . ARG A 1 82 ? 8.655 -5.489 8.993 1.00 95.25 82 ARG A CA 1
ATOM 652 C C . ARG A 1 82 ? 8.369 -4.771 7.684 1.00 95.25 82 ARG A C 1
ATOM 654 O O . ARG A 1 82 ? 7.357 -5.032 7.033 1.00 95.25 82 ARG A O 1
ATOM 661 N N . ARG A 1 83 ? 9.268 -3.858 7.317 1.00 95.69 83 ARG A N 1
ATOM 662 C CA . ARG A 1 83 ? 9.212 -3.143 6.041 1.00 95.69 83 ARG A CA 1
ATOM 663 C C . ARG A 1 83 ? 9.253 -4.143 4.883 1.00 95.69 83 ARG A C 1
ATOM 665 O O . ARG A 1 83 ? 9.996 -5.120 4.946 1.00 95.69 83 ARG A O 1
ATOM 672 N N . ILE A 1 84 ? 8.449 -3.886 3.857 1.00 96.56 84 ILE A N 1
ATOM 673 C CA . ILE A 1 84 ? 8.473 -4.634 2.597 1.00 96.56 84 ILE A CA 1
ATOM 674 C C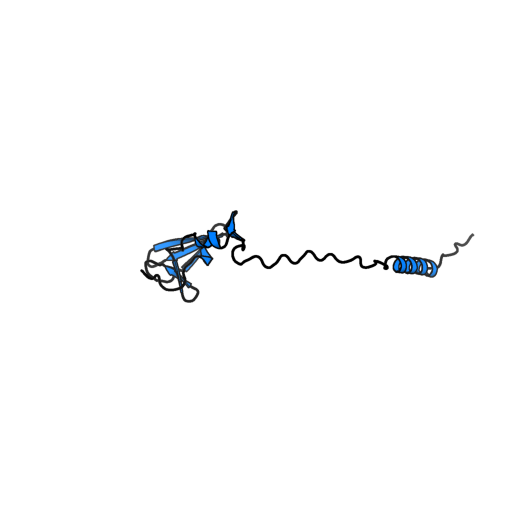 . ILE A 1 84 ? 9.104 -3.786 1.503 1.00 96.56 84 ILE A C 1
ATOM 676 O O . ILE A 1 84 ? 8.949 -2.559 1.486 1.00 96.56 84 ILE A O 1
ATOM 680 N N . ASP A 1 85 ? 9.798 -4.452 0.592 1.00 96.75 85 ASP A N 1
ATOM 681 C CA . ASP A 1 85 ? 10.548 -3.793 -0.466 1.00 96.75 85 ASP A CA 1
ATOM 682 C C . ASP A 1 85 ? 9.784 -3.840 -1.779 1.00 96.75 85 ASP A C 1
ATOM 684 O O . ASP A 1 85 ? 9.130 -4.828 -2.109 1.00 96.75 85 ASP A O 1
ATOM 688 N N . PHE A 1 86 ? 9.861 -2.745 -2.525 1.00 96.12 86 PHE A N 1
ATOM 689 C CA . PHE A 1 86 ? 9.279 -2.651 -3.852 1.00 96.12 86 PHE A CA 1
ATOM 690 C C . PHE A 1 86 ? 10.131 -3.440 -4.851 1.00 96.12 86 PHE A C 1
ATOM 692 O O . PHE A 1 86 ? 11.334 -3.207 -4.959 1.00 96.12 86 PHE A O 1
ATOM 699 N N . VAL A 1 87 ? 9.501 -4.357 -5.581 1.00 96.31 87 VAL A N 1
ATOM 700 C CA . VAL A 1 87 ? 10.168 -5.230 -6.559 1.00 96.31 87 VAL A CA 1
ATOM 701 C C . VAL A 1 87 ? 9.987 -4.706 -7.978 1.00 96.31 87 VAL A C 1
ATOM 703 O O . VAL A 1 87 ? 10.903 -4.787 -8.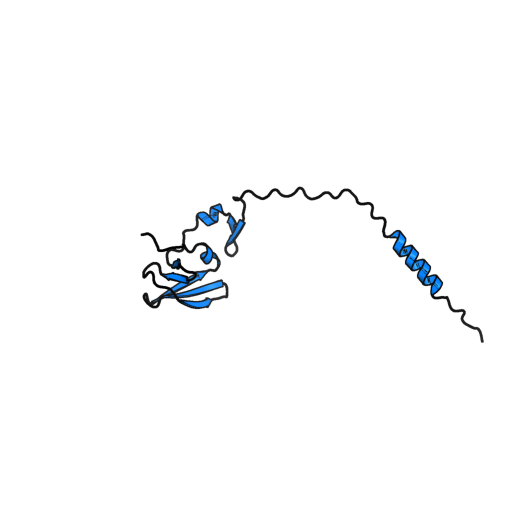793 1.00 96.31 87 VAL A O 1
ATOM 706 N N . GLY A 1 88 ? 8.813 -4.161 -8.289 1.00 95.06 88 GLY A N 1
ATOM 707 C CA . GLY A 1 88 ? 8.519 -3.669 -9.627 1.00 95.06 88 GLY A CA 1
ATOM 708 C C . GLY A 1 88 ? 7.036 -3.432 -9.857 1.00 95.06 88 GLY A C 1
ATOM 709 O O . GLY A 1 88 ? 6.225 -3.478 -8.934 1.00 95.06 88 GLY A O 1
ATOM 710 N N . MET A 1 89 ? 6.684 -3.174 -11.115 1.00 95.31 89 MET A N 1
ATOM 711 C CA . MET A 1 89 ? 5.293 -3.037 -11.537 1.00 95.31 89 MET A CA 1
ATOM 712 C C . MET A 1 89 ? 4.924 -4.093 -12.567 1.00 95.31 89 MET A C 1
ATOM 714 O O . MET A 1 89 ? 5.734 -4.430 -13.433 1.00 95.31 89 MET A O 1
ATOM 718 N N . ARG A 1 90 ? 3.669 -4.540 -12.528 1.00 90.50 90 ARG A N 1
ATOM 719 C CA . ARG A 1 90 ? 3.050 -5.359 -13.575 1.00 90.50 90 ARG A CA 1
ATOM 720 C C . ARG A 1 90 ? 1.992 -4.542 -14.300 1.00 90.50 90 ARG A C 1
ATOM 722 O O . ARG A 1 90 ? 1.211 -3.819 -13.682 1.00 90.50 90 ARG A O 1
ATOM 729 N N . GLY A 1 91 ? 2.024 -4.584 -15.631 1.00 88.81 91 GLY A N 1
ATOM 730 C CA . GLY A 1 91 ? 1.054 -3.885 -16.483 1.00 88.81 91 GLY A CA 1
ATOM 731 C C . GLY A 1 91 ? 0.962 -2.363 -16.276 1.00 88.81 91 GLY A C 1
ATOM 732 O O . GLY A 1 91 ? 0.007 -1.756 -16.741 1.00 88.81 91 GLY A O 1
ATOM 733 N N . GLY A 1 92 ? 1.908 -1.745 -15.557 1.00 88.88 92 GLY A N 1
ATOM 734 C CA . GLY A 1 92 ? 1.895 -0.316 -15.215 1.00 88.88 92 GLY A CA 1
ATOM 735 C C . GLY A 1 92 ? 0.842 0.116 -14.182 1.00 88.88 92 GLY A C 1
ATOM 736 O O . GLY A 1 92 ? 0.743 1.308 -13.908 1.00 88.88 92 GLY A O 1
ATOM 737 N N . ILE A 1 93 ? 0.069 -0.817 -13.616 1.00 89.81 93 ILE A N 1
ATOM 738 C CA . ILE A 1 93 ? -1.063 -0.523 -12.711 1.00 89.81 93 ILE A CA 1
ATOM 739 C C . ILE A 1 93 ? -1.046 -1.341 -11.413 1.00 89.81 93 ILE A C 1
ATOM 741 O O . ILE A 1 93 ? -1.761 -1.016 -10.460 1.00 89.81 93 ILE A O 1
ATOM 745 N N . GLU A 1 94 ? -0.230 -2.391 -11.370 1.00 94.31 94 GLU A N 1
ATOM 746 C CA . GLU A 1 94 ? -0.007 -3.231 -10.201 1.00 94.31 94 GLU A CA 1
ATOM 747 C C . GLU A 1 94 ? 1.413 -3.027 -9.689 1.00 94.31 94 GLU A C 1
ATOM 749 O O . GLU A 1 94 ? 2.370 -3.025 -10.463 1.00 94.31 94 GLU A O 1
ATOM 754 N N . PHE A 1 95 ? 1.543 -2.869 -8.380 1.00 94.81 95 PHE A N 1
ATOM 755 C CA . PHE A 1 95 ? 2.797 -2.703 -7.665 1.00 94.81 95 PHE A CA 1
ATOM 756 C C . PHE A 1 95 ? 3.102 -3.990 -6.907 1.00 94.81 95 PHE A C 1
ATOM 758 O O . PHE A 1 95 ? 2.297 -4.427 -6.084 1.00 94.81 95 PHE A O 1
ATOM 765 N N . ASP A 1 96 ? 4.266 -4.572 -7.162 1.00 95.81 96 ASP A N 1
ATOM 766 C CA . ASP A 1 96 ? 4.738 -5.762 -6.466 1.00 95.81 96 ASP A CA 1
ATOM 767 C C . ASP A 1 96 ? 5.687 -5.388 -5.336 1.00 95.81 96 ASP A C 1
ATOM 769 O O . ASP A 1 96 ? 6.670 -4.664 -5.526 1.00 95.81 96 ASP A O 1
ATOM 773 N N . PHE A 1 97 ? 5.429 -5.970 -4.172 1.00 96.56 97 PHE A N 1
ATOM 774 C CA . PHE A 1 97 ? 6.279 -5.887 -2.999 1.00 96.56 97 PHE A CA 1
ATOM 775 C C . PHE A 1 97 ? 6.697 -7.279 -2.543 1.00 96.56 97 PHE A C 1
ATOM 777 O O . PHE A 1 97 ? 5.985 -8.261 -2.768 1.00 96.56 97 PHE A O 1
ATOM 784 N N . TYR A 1 98 ? 7.840 -7.361 -1.871 1.00 97.12 98 TYR A N 1
ATOM 785 C CA . TYR A 1 98 ? 8.345 -8.597 -1.291 1.00 97.12 98 TYR A CA 1
ATOM 786 C C . TYR A 1 98 ? 8.721 -8.396 0.173 1.00 97.12 98 TYR A C 1
ATOM 788 O O . TYR A 1 98 ? 9.430 -7.455 0.537 1.00 97.12 98 TYR A O 1
ATOM 796 N N . CYS A 1 99 ? 8.231 -9.295 1.023 1.00 96.94 99 CYS A N 1
ATOM 797 C CA . CYS A 1 99 ? 8.624 -9.370 2.420 1.00 96.94 99 CYS A CA 1
ATOM 798 C C . CYS A 1 99 ? 9.697 -10.446 2.588 1.00 96.94 99 CYS A C 1
ATOM 800 O O . CYS A 1 99 ? 9.405 -11.634 2.463 1.00 96.94 99 CYS A O 1
ATOM 802 N N . ILE A 1 100 ? 10.924 -10.051 2.933 1.00 95.69 100 ILE A N 1
ATOM 803 C CA . ILE A 1 100 ? 12.030 -11.003 3.114 1.00 95.69 100 ILE A CA 1
ATOM 804 C C . ILE A 1 100 ? 11.804 -11.973 4.286 1.00 95.69 100 ILE A C 1
ATOM 806 O O . ILE A 1 100 ? 12.163 -13.144 4.197 1.00 95.69 100 ILE A O 1
ATOM 810 N N . GLU A 1 101 ? 11.160 -11.501 5.354 1.00 96.88 101 GLU A N 1
ATOM 811 C CA . GLU A 1 101 ? 10.934 -12.264 6.589 1.00 96.88 101 GLU A CA 1
ATOM 812 C C . GLU A 1 101 ? 9.862 -13.344 6.404 1.00 96.88 101 GLU A C 1
ATOM 814 O O . GLU A 1 101 ? 10.018 -14.471 6.865 1.00 96.88 101 GLU A O 1
ATOM 819 N N . CYS A 1 102 ? 8.775 -13.015 5.698 1.00 95.69 102 CYS A N 1
ATOM 820 C CA . CYS A 1 102 ? 7.683 -13.954 5.427 1.00 95.69 102 CYS A CA 1
ATOM 821 C C . CYS A 1 102 ? 7.863 -14.728 4.115 1.00 95.69 102 CYS A C 1
ATOM 823 O O . CYS A 1 102 ? 7.189 -15.733 3.920 1.00 95.69 102 CYS A O 1
ATOM 825 N N . ARG A 1 103 ? 8.784 -14.296 3.240 1.00 96.12 103 ARG A N 1
ATOM 826 C CA . ARG A 1 103 ? 8.973 -14.817 1.873 1.00 96.12 103 ARG A CA 1
ATOM 827 C C . ARG A 1 103 ? 7.692 -14.764 1.038 1.00 96.12 103 ARG A C 1
ATOM 829 O O . ARG A 1 103 ? 7.402 -15.663 0.254 1.00 96.12 103 ARG A O 1
ATOM 836 N N . GLU A 1 104 ? 6.930 -13.692 1.219 1.00 94.50 104 GLU A N 1
ATOM 837 C CA . GLU A 1 104 ? 5.636 -13.478 0.575 1.00 94.50 104 GLU A CA 1
ATOM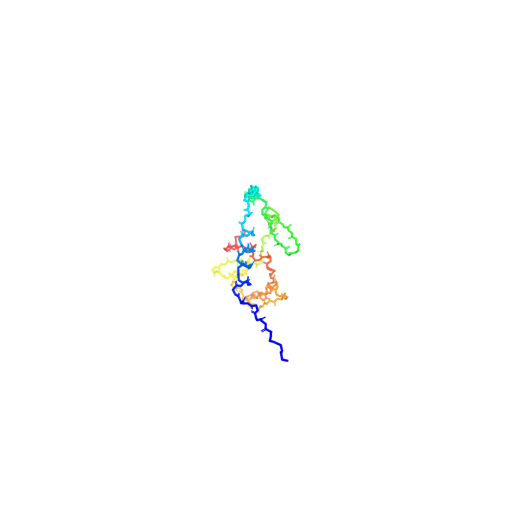 838 C C . GLU A 1 104 ? 5.717 -12.304 -0.402 1.00 94.50 104 GLU A C 1
ATOM 840 O O . GLU A 1 104 ? 6.322 -11.266 -0.111 1.00 94.50 104 GLU A O 1
ATOM 845 N N . HIS A 1 105 ? 5.079 -12.477 -1.561 1.00 95.38 105 HIS A N 1
ATOM 846 C CA . HIS A 1 105 ? 4.813 -11.392 -2.495 1.00 95.38 105 HIS A CA 1
ATOM 847 C C . HIS A 1 105 ? 3.466 -10.754 -2.174 1.00 95.38 105 HIS A C 1
ATOM 849 O O . HIS A 1 105 ? 2.461 -11.449 -2.025 1.00 95.38 105 HIS A O 1
ATOM 855 N N . VAL A 1 106 ? 3.443 -9.427 -2.124 1.00 94.38 106 VAL A N 1
ATOM 856 C CA . VAL A 1 106 ? 2.216 -8.644 -2.003 1.00 94.38 106 VAL A CA 1
ATOM 857 C C . VAL A 1 106 ? 2.066 -7.800 -3.258 1.00 94.38 106 VAL A C 1
ATOM 859 O O . VAL A 1 106 ? 2.837 -6.869 -3.476 1.00 94.38 106 VAL A O 1
ATOM 862 N N . THR A 1 107 ? 1.057 -8.109 -4.065 1.00 95.00 107 THR A N 1
ATOM 863 C CA . THR A 1 107 ? 0.693 -7.316 -5.243 1.00 95.00 107 THR A CA 1
ATOM 864 C C . THR A 1 107 ? -0.461 -6.384 -4.887 1.00 95.00 107 THR A C 1
ATOM 866 O O . THR A 1 107 ? -1.489 -6.824 -4.369 1.00 95.00 107 THR A O 1
ATOM 869 N N . LEU A 1 108 ? -0.296 -5.088 -5.147 1.00 93.50 108 LEU A N 1
ATOM 870 C CA . LEU A 1 108 ? -1.291 -4.051 -4.873 1.00 93.50 108 LEU A CA 1
ATOM 871 C C . LEU A 1 108 ? -1.656 -3.327 -6.163 1.00 93.50 108 LEU A C 1
ATOM 873 O O . LEU A 1 108 ? -0.787 -2.821 -6.864 1.00 93.50 108 LEU A O 1
ATOM 877 N N . THR A 1 109 ? -2.947 -3.203 -6.452 1.00 91.19 109 THR A N 1
ATOM 878 C CA . THR A 1 109 ? -3.410 -2.348 -7.549 1.00 91.19 109 THR A CA 1
ATOM 879 C C . THR A 1 109 ? -3.310 -0.873 -7.157 1.00 91.19 109 THR A C 1
ATOM 881 O O . THR A 1 109 ? -3.410 -0.514 -5.978 1.00 91.19 109 THR A O 1
ATOM 884 N N . GLN A 1 110 ? -3.189 0.020 -8.140 1.00 87.62 110 GLN A N 1
ATOM 885 C CA . GLN A 1 110 ? -3.188 1.469 -7.901 1.00 87.62 110 GLN A CA 1
ATOM 886 C C . GLN A 1 110 ? -4.415 1.950 -7.100 1.00 87.62 110 GLN A C 1
ATOM 888 O O . GLN A 1 110 ? -4.287 2.820 -6.236 1.00 87.62 110 GLN A O 1
ATOM 893 N N . GLY A 1 111 ? -5.589 1.345 -7.315 1.00 86.25 111 GLY A N 1
ATOM 894 C CA . GLY A 1 111 ? -6.818 1.642 -6.563 1.00 86.25 111 GLY A CA 1
ATOM 895 C C . GLY A 1 111 ? -6.794 1.188 -5.094 1.00 86.25 111 GLY A C 1
ATOM 896 O O . GLY A 1 111 ? -7.546 1.712 -4.264 1.00 86.25 111 GLY A O 1
ATOM 897 N N . ALA A 1 112 ? -5.917 0.245 -4.737 1.00 89.00 112 ALA A N 1
ATOM 898 C CA . ALA A 1 112 ? -5.748 -0.237 -3.368 1.00 89.00 112 ALA A CA 1
ATOM 899 C C . ALA A 1 112 ? -4.884 0.696 -2.504 1.00 89.00 112 ALA A C 1
ATOM 901 O O . ALA A 1 112 ? -5.101 0.759 -1.294 1.00 89.00 112 ALA A O 1
ATOM 902 N N . LEU A 1 113 ? -3.966 1.467 -3.103 1.00 87.94 113 LEU A N 1
ATOM 903 C CA . LEU A 1 113 ? -3.019 2.326 -2.373 1.00 87.94 113 LEU A CA 1
ATOM 904 C C . LEU A 1 113 ? -3.675 3.267 -1.346 1.00 87.94 113 LEU A C 1
ATOM 906 O O . LEU A 1 113 ? -3.191 3.330 -0.217 1.00 87.94 113 LEU A O 1
ATOM 910 N N . PRO A 1 114 ? -4.791 3.965 -1.644 1.00 87.56 114 PRO A N 1
ATOM 911 C CA . PRO A 1 114 ? -5.392 4.878 -0.677 1.00 87.56 114 PRO A CA 1
ATOM 912 C C . PRO A 1 114 ? -6.295 4.168 0.348 1.00 87.56 114 PRO A C 1
ATOM 914 O O . PRO A 1 114 ? -6.984 4.847 1.105 1.00 87.56 114 PRO A O 1
ATOM 917 N N . ARG A 1 115 ? -6.363 2.829 0.331 1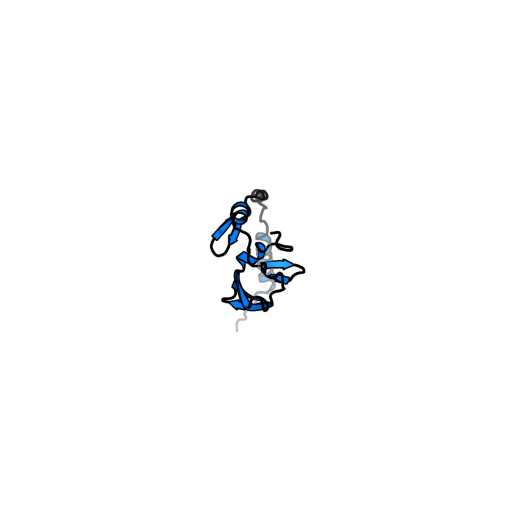.00 88.31 115 ARG A N 1
ATOM 918 C CA . ARG A 1 115 ? -7.065 1.985 1.321 1.00 88.31 115 ARG A CA 1
ATOM 919 C C . ARG A 1 115 ? -6.095 1.259 2.260 1.00 88.31 115 ARG A C 1
ATOM 921 O O . ARG A 1 115 ? -6.532 0.453 3.081 1.00 88.31 115 ARG A O 1
ATOM 928 N N . ILE A 1 116 ? -4.794 1.508 2.118 1.00 91.75 116 ILE A N 1
ATOM 929 C CA . ILE A 1 116 ? -3.776 0.965 3.014 1.00 91.75 116 ILE A CA 1
ATOM 930 C C . ILE A 1 116 ? -3.877 1.711 4.353 1.00 91.75 116 ILE A C 1
ATOM 932 O O . ILE A 1 116 ? -3.796 2.943 4.349 1.00 91.75 116 ILE A O 1
ATOM 936 N N . PRO A 1 117 ? -4.064 1.006 5.482 1.00 90.81 117 PRO A N 1
ATOM 937 C CA . PRO A 1 117 ? -4.150 1.635 6.795 1.00 90.81 117 PRO A CA 1
ATOM 938 C C . PRO A 1 117 ? -2.832 2.316 7.186 1.00 90.81 117 PRO A C 1
ATOM 940 O O . PRO A 1 117 ? -1.748 1.857 6.823 1.00 90.81 117 PRO A O 1
ATOM 943 N N . GLU A 1 118 ? -2.921 3.405 7.950 1.00 90.62 118 GLU A N 1
ATOM 944 C CA . GLU A 1 118 ? -1.770 4.060 8.580 1.00 90.62 118 GLU A CA 1
ATOM 945 C C . GLU A 1 118 ? -1.589 3.561 10.018 1.00 90.62 118 GLU A C 1
ATOM 947 O O . GLU A 1 118 ? -2.568 3.392 10.743 1.00 90.62 118 GLU A O 1
ATOM 952 N N . GLY A 1 119 ? -0.341 3.379 10.455 1.00 80.75 119 GLY A N 1
ATOM 953 C CA . GLY A 1 119 ? -0.028 2.927 11.816 1.00 80.75 119 GLY A CA 1
ATOM 954 C C . GLY A 1 119 ? 0.081 1.405 11.948 1.00 80.75 119 GLY A C 1
ATOM 955 O O . GLY A 1 119 ? -0.134 0.671 10.990 1.00 80.75 119 GLY A O 1
ATOM 956 N N . GLN A 1 120 ? 0.508 0.923 13.121 1.00 66.88 120 GLN A N 1
ATOM 957 C CA . GLN A 1 120 ? 0.628 -0.521 13.363 1.00 66.88 120 GLN A CA 1
ATOM 958 C C . GLN A 1 120 ? -0.757 -1.183 13.341 1.00 66.88 120 GLN A C 1
ATOM 960 O O . GLN A 1 120 ? -1.707 -0.561 13.819 1.00 66.88 120 GLN A O 1
ATOM 965 N N . PRO A 1 121 ? -0.881 -2.418 12.822 1.00 63.00 121 PRO A N 1
ATOM 966 C CA . PRO A 1 121 ? -2.135 -3.150 12.893 1.00 63.00 121 PRO A CA 1
ATOM 967 C C . PRO A 1 121 ? -2.487 -3.331 14.372 1.00 63.00 121 PRO A C 1
ATOM 969 O O . PRO A 1 121 ? -1.726 -3.933 15.127 1.00 63.00 121 PRO A O 1
ATOM 972 N N . THR A 1 122 ? -3.589 -2.725 14.800 1.00 63.06 122 THR A N 1
ATOM 973 C CA . THR A 1 122 ? -4.222 -3.056 16.075 1.00 63.06 122 THR A CA 1
ATOM 974 C C . THR A 1 122 ? -4.935 -4.386 15.869 1.00 63.06 122 THR A C 1
ATOM 976 O O . THR A 1 122 ? -5.736 -4.471 14.937 1.00 63.06 122 THR A O 1
ATOM 979 N N . ASP A 1 123 ? -4.581 -5.392 16.673 1.00 53.22 123 ASP A N 1
ATOM 980 C CA . ASP A 1 123 ? -5.257 -6.702 16.728 1.00 53.22 123 ASP A CA 1
ATOM 981 C C . ASP A 1 123 ? -6.787 -6.567 16.825 1.00 53.22 123 ASP A C 1
ATOM 983 O O . ASP A 1 123 ? -7.259 -5.661 17.558 1.00 53.22 123 ASP A O 1
#